Protein AF-A0A328TZQ9-F1 (afdb_monomer_lite)

Secondary structure (DSSP, 8-state):
-HHHHHHHHHHHHHHHHTT---TTSSSS-SSS-B-HHHHHHHHHHHHHHHHHHTT-TT--SS-SSB-SHHHHHHHHHHHHHHTS-------------

Foldseek 3Di:
DVVVVVVVVVVVVVVVVVVQDAALPPPADLVRAAFQQSLLSLLLCLVVLVVVCVVPVSGHSDHPRHPPPSSPVSSVVNNCVRVNPPPPDPPDDPDDD

Structure (mmCIF, N/CA/C/O backbone):
data_AF-A0A328TZQ9-F1
#
_entry.id   AF-A0A328TZQ9-F1
#
loop_
_atom_site.group_PDB
_atom_site.id
_atom_site.type_symbol
_atom_site.label_atom_id
_atom_site.label_alt_id
_atom_site.label_comp_id
_atom_site.label_asym_id
_atom_site.label_entity_id
_atom_site.label_seq_id
_atom_site.pdbx_PDB_ins_code
_atom_site.Cartn_x
_atom_site.Cartn_y
_atom_site.Cartn_z
_atom_site.occupancy
_atom_site.B_iso_or_equiv
_atom_site.auth_seq_id
_atom_site.auth_comp_id
_atom_site.auth_asym_id
_atom_site.auth_atom_id
_atom_site.pdbx_PDB_model_num
ATOM 1 N N . MET A 1 1 ? -4.499 25.601 22.620 1.00 59.97 1 MET A N 1
ATOM 2 C CA . MET A 1 1 ? -3.372 25.230 21.730 1.00 59.97 1 MET A CA 1
ATOM 3 C C . MET A 1 1 ? -3.568 23.833 21.140 1.00 59.97 1 MET A C 1
ATOM 5 O O . MET A 1 1 ? -3.908 23.755 19.972 1.00 59.97 1 MET A O 1
ATOM 9 N N . LYS A 1 2 ? -3.495 22.746 21.924 1.00 69.94 2 LYS A N 1
ATOM 10 C CA . LYS A 1 2 ? -3.583 21.350 21.432 1.00 69.94 2 LYS A CA 1
ATOM 11 C C . LYS A 1 2 ? -4.836 21.026 20.592 1.00 69.94 2 LYS A C 1
ATOM 13 O O . LYS A 1 2 ? -4.713 20.402 19.550 1.00 69.94 2 LYS A O 1
ATOM 18 N N . ARG A 1 3 ? -6.020 21.534 20.970 1.00 77.94 3 ARG A N 1
ATOM 19 C CA . ARG A 1 3 ? -7.285 21.292 20.237 1.00 77.94 3 ARG A CA 1
ATOM 20 C C . ARG A 1 3 ? -7.296 21.851 18.806 1.00 77.94 3 ARG A C 1
ATOM 22 O O . ARG A 1 3 ? -7.879 21.233 17.928 1.00 77.94 3 ARG A O 1
ATOM 29 N N . ARG A 1 4 ? -6.638 22.994 18.565 1.00 83.00 4 ARG A N 1
ATOM 30 C CA . ARG A 1 4 ? -6.506 23.578 17.216 1.00 83.00 4 ARG A CA 1
ATOM 31 C C . ARG A 1 4 ? -5.589 22.731 16.333 1.00 83.00 4 ARG A C 1
ATOM 33 O O . ARG A 1 4 ? -5.941 22.477 15.195 1.00 83.00 4 ARG A O 1
ATOM 40 N N . TRP A 1 5 ? -4.471 22.248 16.876 1.00 87.00 5 TRP A N 1
ATOM 41 C CA . TRP A 1 5 ? -3.552 21.360 16.154 1.00 87.00 5 TRP A CA 1
ATOM 42 C C . TRP A 1 5 ? -4.177 20.001 15.839 1.00 87.00 5 TRP A C 1
ATOM 44 O O . TRP A 1 5 ? -4.011 19.515 14.729 1.00 87.00 5 TRP A O 1
ATOM 54 N N . VAL A 1 6 ? -4.953 19.431 16.770 1.00 86.12 6 VAL A N 1
ATOM 55 C CA . VAL A 1 6 ? -5.724 18.205 16.510 1.00 86.12 6 VAL A CA 1
ATOM 56 C C . VAL A 1 6 ? -6.700 18.431 15.357 1.00 86.12 6 VAL A C 1
ATOM 58 O O . VAL A 1 6 ? -6.643 17.688 14.391 1.00 86.12 6 VAL A O 1
ATOM 61 N N . LEU A 1 7 ? -7.512 19.495 15.399 1.00 88.75 7 LEU A N 1
ATOM 62 C CA . LEU A 1 7 ? -8.465 19.807 14.325 1.00 88.75 7 LEU A CA 1
ATOM 63 C C . LEU A 1 7 ? -7.785 20.046 12.970 1.00 88.75 7 LEU A C 1
ATOM 65 O O . LEU A 1 7 ? -8.273 19.559 11.956 1.00 88.75 7 LEU A O 1
ATOM 69 N N . LEU A 1 8 ? -6.656 20.760 12.946 1.00 89.44 8 LEU A N 1
ATOM 70 C CA . LEU A 1 8 ? -5.886 20.984 11.719 1.00 89.44 8 LEU A CA 1
ATOM 71 C C . LEU A 1 8 ? -5.300 19.678 11.169 1.00 89.44 8 LEU A C 1
ATOM 73 O O . LEU A 1 8 ? -5.347 19.464 9.963 1.00 89.44 8 LEU A O 1
ATOM 77 N N . PHE A 1 9 ? -4.804 18.790 12.033 1.00 86.06 9 PHE A N 1
ATOM 78 C CA . PHE A 1 9 ? -4.293 17.482 11.624 1.00 86.06 9 PHE A CA 1
ATOM 79 C C . PHE A 1 9 ? -5.408 16.587 11.071 1.00 86.06 9 PHE A C 1
ATOM 81 O O . PHE A 1 9 ? -5.224 15.955 10.036 1.00 86.06 9 PHE A O 1
ATOM 88 N N . THR A 1 10 ? -6.586 16.574 11.704 1.00 84.88 10 THR A N 1
ATOM 89 C CA . THR A 1 10 ? -7.747 15.817 11.207 1.00 84.88 10 THR A CA 1
ATOM 90 C C . THR A 1 10 ? -8.243 16.360 9.867 1.00 84.88 10 THR A C 1
ATOM 92 O O . THR A 1 10 ? -8.534 15.582 8.965 1.00 84.88 10 THR A O 1
ATOM 95 N N . LEU A 1 11 ? -8.296 17.687 9.709 1.00 87.25 11 LEU A N 1
ATOM 96 C CA . LEU A 1 11 ? -8.691 18.334 8.456 1.00 87.25 11 LEU A CA 1
ATOM 97 C C . LEU A 1 11 ? -7.692 18.035 7.330 1.00 87.25 11 LEU A C 1
ATOM 99 O O . LEU A 1 11 ? -8.099 17.696 6.225 1.00 87.25 11 LEU A O 1
ATOM 103 N N . PHE A 1 12 ? -6.392 18.125 7.620 1.00 83.00 12 PHE A N 1
ATOM 104 C CA . PHE A 1 12 ? -5.329 17.835 6.660 1.00 83.00 12 PHE A CA 1
ATOM 105 C C . PHE A 1 12 ? -5.328 16.362 6.239 1.00 83.00 12 PHE A C 1
ATOM 107 O O . PHE A 1 12 ? -5.264 16.070 5.049 1.00 83.00 12 PHE A O 1
ATOM 114 N N . ALA A 1 13 ? -5.482 15.439 7.194 1.00 78.25 13 ALA A N 1
ATOM 115 C CA . ALA A 1 13 ? -5.633 14.015 6.906 1.00 78.25 13 ALA A CA 1
ATOM 116 C C . ALA A 1 13 ? -6.877 13.740 6.043 1.00 78.25 13 ALA A C 1
ATOM 118 O O . ALA A 1 13 ? -6.791 12.988 5.078 1.00 78.25 13 ALA A O 1
ATOM 119 N N . GLY A 1 14 ? -8.007 14.395 6.335 1.00 77.00 14 GLY A N 1
ATOM 120 C CA . GLY A 1 14 ? -9.227 14.298 5.529 1.00 77.00 14 GLY A CA 1
ATOM 121 C C . GLY A 1 14 ? -9.053 14.823 4.100 1.00 77.00 14 GLY A C 1
ATOM 122 O O . GLY A 1 14 ? -9.512 14.185 3.158 1.00 77.00 14 GLY A O 1
ATOM 123 N N . LEU A 1 15 ? -8.337 15.939 3.921 1.00 76.25 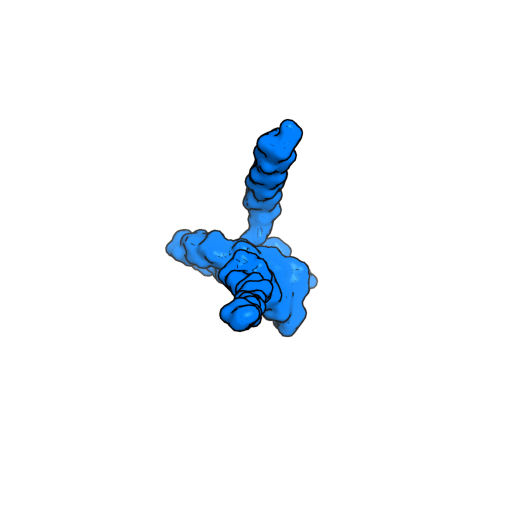15 LEU A N 1
ATOM 124 C CA . LEU A 1 15 ? -7.991 16.466 2.596 1.00 76.25 15 LEU A CA 1
ATOM 125 C C . LEU A 1 15 ? -7.086 15.507 1.813 1.00 76.25 15 LEU A C 1
ATOM 127 O O . LEU A 1 15 ? -7.297 15.314 0.621 1.00 76.25 15 LEU A O 1
ATOM 131 N N . LEU A 1 16 ? -6.124 14.871 2.487 1.00 66.06 16 LEU A N 1
ATOM 132 C CA . LEU A 1 16 ? -5.250 13.865 1.878 1.00 66.06 16 LEU A CA 1
ATOM 133 C C . LEU A 1 16 ? -6.022 12.617 1.422 1.00 66.06 16 LEU A C 1
ATOM 135 O O . LEU A 1 16 ? -5.676 12.019 0.407 1.00 66.06 16 LEU A O 1
ATOM 139 N N . MET A 1 17 ? -7.081 12.231 2.144 1.00 62.97 17 MET A N 1
ATOM 140 C CA . MET A 1 17 ? -7.928 11.097 1.752 1.00 62.97 17 MET A CA 1
ATOM 141 C C . MET A 1 17 ? -8.758 11.381 0.494 1.00 62.97 17 MET A C 1
ATOM 143 O O . MET A 1 17 ? -9.102 10.445 -0.220 1.00 62.97 17 MET A O 1
ATOM 147 N N . LEU A 1 18 ? -9.041 12.652 0.186 1.00 60.00 18 LEU A N 1
ATOM 148 C CA . LEU A 1 18 ? -9.769 13.050 -1.027 1.00 60.00 18 LEU A CA 1
ATOM 149 C C . LEU A 1 18 ? -8.907 12.983 -2.300 1.00 60.00 18 LEU A C 1
ATOM 151 O O . LEU A 1 18 ? -9.457 12.980 -3.397 1.00 60.00 18 LEU A O 1
ATOM 155 N N . THR A 1 19 ? -7.577 12.912 -2.174 1.00 64.25 19 THR A N 1
ATOM 156 C CA . THR A 1 19 ? -6.636 12.829 -3.309 1.00 64.25 19 THR A CA 1
ATOM 157 C C . THR A 1 19 ? -5.979 11.451 -3.453 1.00 64.25 19 THR A C 1
ATOM 159 O O . THR A 1 19 ? -5.034 11.293 -4.222 1.00 64.25 19 THR A O 1
ATOM 162 N N . GLY A 1 20 ? -6.429 10.458 -2.684 1.00 64.31 20 GLY A N 1
ATOM 163 C CA . GLY A 1 20 ? -5.852 9.119 -2.670 1.00 64.31 20 GLY A CA 1
ATOM 164 C C . GLY A 1 20 ? -6.229 8.283 -3.890 1.00 64.31 20 GLY A C 1
ATOM 165 O O . GLY A 1 20 ? -7.403 7.979 -4.072 1.00 64.31 20 GLY A O 1
ATOM 166 N N . CYS A 1 21 ? -5.241 7.866 -4.684 1.00 71.75 21 CYS A N 1
ATOM 167 C CA . CYS A 1 21 ? -5.434 6.861 -5.737 1.00 71.75 21 CYS A CA 1
ATOM 168 C C . CYS A 1 21 ? -5.615 5.471 -5.109 1.00 71.75 21 CYS A C 1
ATOM 170 O O . CYS A 1 21 ? -4.962 5.147 -4.109 1.00 71.75 21 CYS A O 1
ATOM 172 N N . VAL A 1 22 ? -6.520 4.671 -5.668 1.00 78.31 22 VAL A N 1
ATOM 173 C CA . VAL A 1 22 ? -6.899 3.346 -5.154 1.00 78.31 22 VAL A CA 1
ATOM 174 C C . VAL A 1 22 ? -6.384 2.283 -6.127 1.00 78.31 22 VAL A C 1
ATOM 176 O O . VAL A 1 22 ? -6.496 2.476 -7.335 1.00 78.31 22 VAL A O 1
ATOM 179 N N . PRO A 1 23 ? -5.855 1.146 -5.644 1.00 78.88 23 PRO A N 1
ATOM 180 C CA . PRO A 1 23 ? -5.399 0.072 -6.523 1.00 78.88 23 PRO A CA 1
ATOM 181 C C . PRO A 1 23 ? -6.494 -0.369 -7.511 1.00 78.88 23 PRO A C 1
ATOM 183 O O . PRO A 1 23 ? -7.624 -0.674 -7.117 1.00 78.88 23 PRO A O 1
ATOM 186 N N . GLY A 1 24 ? -6.151 -0.407 -8.802 1.00 75.44 24 GLY A N 1
ATOM 187 C CA . GLY A 1 24 ? -7.090 -0.715 -9.888 1.00 75.44 24 GLY A CA 1
ATOM 188 C C . GLY A 1 24 ? -7.855 0.483 -10.474 1.00 75.44 24 GLY A C 1
ATOM 189 O O . GLY A 1 24 ? -8.768 0.285 -11.276 1.00 75.44 24 GLY A O 1
ATOM 190 N N . ASP A 1 25 ? -7.498 1.722 -10.122 1.00 77.00 25 ASP A N 1
ATOM 191 C CA . ASP A 1 25 ? -8.056 2.947 -10.724 1.00 77.00 25 ASP A CA 1
ATOM 192 C C . ASP A 1 25 ? -7.447 3.323 -12.093 1.00 77.00 25 ASP A C 1
ATOM 194 O O . ASP A 1 25 ? -7.916 4.255 -12.747 1.00 77.00 25 ASP A O 1
ATOM 198 N N . GLY A 1 26 ? -6.436 2.577 -12.549 1.00 76.88 26 GLY A N 1
ATOM 199 C CA . GLY A 1 26 ? -5.738 2.803 -13.818 1.00 76.88 26 GLY A CA 1
ATOM 200 C C . GLY A 1 26 ? -4.539 3.751 -13.728 1.00 76.88 26 GLY A C 1
ATOM 201 O O . GLY A 1 26 ? -3.894 3.997 -14.747 1.00 76.88 26 GLY A O 1
ATOM 202 N N . THR A 1 27 ? -4.198 4.251 -12.535 1.00 81.06 27 THR A N 1
ATOM 203 C CA . THR A 1 27 ? -3.016 5.104 -12.313 1.00 81.06 27 THR A CA 1
ATOM 204 C C . THR A 1 27 ? -1.714 4.348 -12.577 1.00 81.06 27 THR A C 1
ATOM 206 O O . THR A 1 27 ? -0.784 4.893 -13.171 1.00 81.06 27 THR A O 1
ATOM 209 N N . ASN A 1 28 ? -1.649 3.077 -12.167 1.00 82.81 28 ASN A N 1
ATOM 210 C CA . ASN A 1 28 ? -0.498 2.209 -12.401 1.00 82.81 28 ASN A CA 1
ATOM 211 C C . ASN A 1 28 ? -0.750 1.340 -13.638 1.00 82.81 28 ASN A C 1
ATOM 213 O O . ASN A 1 28 ? -1.712 0.572 -13.700 1.00 82.81 28 ASN A O 1
ATOM 217 N N . THR A 1 29 ? 0.127 1.467 -14.629 1.00 84.00 29 THR A N 1
ATOM 218 C CA . THR A 1 29 ? 0.031 0.772 -15.921 1.00 84.00 29 THR A CA 1
ATOM 219 C C . THR A 1 29 ? 1.219 -0.164 -16.109 1.00 84.00 29 THR A C 1
ATOM 221 O O . THR A 1 29 ? 2.188 -0.113 -15.356 1.00 84.00 29 THR A O 1
ATOM 224 N N . VAL A 1 30 ? 1.189 -1.005 -17.146 1.00 82.12 30 VAL A N 1
ATOM 225 C CA . VAL A 1 30 ? 2.320 -1.886 -17.498 1.00 82.12 30 VAL A CA 1
ATOM 226 C C . VAL A 1 30 ? 3.623 -1.091 -17.677 1.00 82.12 30 VAL A C 1
ATOM 228 O O . VAL A 1 30 ? 4.698 -1.571 -17.330 1.00 82.12 30 VAL A O 1
ATOM 231 N N . GLN A 1 31 ? 3.534 0.132 -18.208 1.00 85.56 31 GLN A N 1
ATOM 232 C CA . GLN A 1 31 ? 4.678 1.005 -18.471 1.00 85.56 31 GLN A CA 1
ATOM 233 C C . GLN A 1 31 ? 5.168 1.732 -17.213 1.00 85.56 31 GLN A C 1
ATOM 235 O O . GLN A 1 31 ? 6.352 2.039 -17.117 1.00 85.56 31 GLN A O 1
ATOM 240 N N . ASN A 1 32 ? 4.273 1.990 -16.256 1.00 86.62 32 ASN A N 1
ATOM 241 C CA . ASN A 1 32 ? 4.573 2.639 -14.981 1.00 86.62 32 ASN A CA 1
ATOM 242 C C . ASN A 1 32 ? 3.963 1.823 -13.830 1.00 86.62 32 ASN A C 1
ATOM 244 O O . ASN A 1 32 ? 2.894 2.183 -13.325 1.00 86.62 32 ASN A O 1
ATOM 248 N N . PRO A 1 33 ? 4.600 0.700 -13.450 1.00 90.56 33 PRO A N 1
ATOM 249 C CA . PRO A 1 33 ? 4.079 -0.182 -12.416 1.00 90.56 33 PRO A CA 1
ATOM 250 C C . PRO A 1 33 ? 4.231 0.416 -11.012 1.00 90.56 33 PRO A C 1
ATOM 252 O O . PRO A 1 33 ? 5.164 1.168 -10.715 1.00 90.56 33 PRO A O 1
ATOM 255 N N . ALA A 1 34 ? 3.344 -0.001 -10.111 1.00 91.25 34 ALA A N 1
ATOM 256 C CA . ALA A 1 34 ? 3.379 0.350 -8.699 1.00 91.25 34 ALA A CA 1
ATOM 257 C C . ALA A 1 34 ? 4.641 -0.206 -8.016 1.00 91.25 34 ALA A C 1
ATOM 259 O O . ALA A 1 34 ? 4.832 -1.419 -7.924 1.00 91.25 34 ALA A O 1
ATOM 260 N N . GLY A 1 35 ? 5.495 0.694 -7.521 1.00 92.94 35 GLY A N 1
ATOM 261 C CA . GLY A 1 35 ? 6.721 0.365 -6.786 1.00 92.94 35 GLY A CA 1
ATOM 262 C C . GLY A 1 35 ? 6.547 0.259 -5.264 1.00 92.94 35 GLY A C 1
ATOM 263 O O . GLY A 1 35 ? 5.439 0.203 -4.738 1.00 92.94 35 GLY A O 1
ATOM 264 N N . PHE A 1 36 ? 7.660 0.313 -4.526 1.00 94.25 36 PHE A N 1
ATOM 265 C CA . PHE A 1 36 ? 7.695 0.196 -3.057 1.00 94.25 36 PHE A CA 1
ATOM 266 C C . PHE A 1 36 ? 6.756 1.167 -2.317 1.00 94.25 36 PHE A C 1
ATOM 268 O O . PHE A 1 36 ? 5.959 0.750 -1.477 1.00 94.25 36 PHE A O 1
ATOM 275 N N . PHE A 1 37 ? 6.821 2.464 -2.638 1.00 92.06 37 PHE A N 1
ATOM 276 C CA . PHE A 1 37 ? 6.003 3.481 -1.966 1.00 92.06 37 PHE A CA 1
ATOM 277 C C . PHE A 1 37 ? 4.507 3.322 -2.262 1.00 92.06 37 PHE A C 1
ATOM 279 O O . PHE A 1 37 ? 3.681 3.558 -1.382 1.00 92.06 37 PHE A O 1
ATOM 286 N N . TRP A 1 38 ? 4.165 2.857 -3.466 1.00 91.44 38 TRP A N 1
ATOM 287 C CA . TRP A 1 38 ? 2.793 2.489 -3.810 1.00 91.44 38 TRP A CA 1
ATOM 288 C C . TRP A 1 38 ? 2.317 1.276 -3.019 1.00 91.44 38 TRP A C 1
ATOM 290 O O . TRP A 1 38 ? 1.178 1.270 -2.565 1.00 91.44 38 TRP A O 1
ATOM 300 N N . GLY A 1 39 ? 3.195 0.299 -2.777 1.00 93.12 39 GLY A N 1
ATOM 301 C CA . GLY A 1 39 ? 2.926 -0.810 -1.865 1.00 93.12 39 GLY A CA 1
ATOM 302 C C . GLY A 1 39 ? 2.503 -0.311 -0.485 1.00 93.12 39 GLY A C 1
ATOM 303 O O . GLY A 1 39 ? 1.445 -0.698 0.003 1.00 93.12 39 GLY A O 1
ATOM 304 N N . ILE A 1 40 ? 3.266 0.616 0.108 1.00 93.25 40 ILE A N 1
ATOM 305 C CA . ILE A 1 40 ? 2.927 1.211 1.415 1.00 93.25 40 ILE A CA 1
ATOM 306 C C . ILE A 1 40 ? 1.555 1.894 1.373 1.00 93.25 40 ILE A C 1
ATOM 308 O O . ILE A 1 40 ? 0.711 1.664 2.241 1.00 93.25 40 ILE A O 1
ATOM 312 N N . TRP A 1 41 ? 1.321 2.723 0.354 1.00 90.31 41 TRP A N 1
ATOM 313 C CA . TRP A 1 41 ? 0.064 3.448 0.194 1.00 90.31 41 TRP A CA 1
ATOM 314 C C . TRP A 1 41 ? -1.136 2.499 0.057 1.00 90.31 41 TRP A C 1
ATOM 316 O O . TRP A 1 41 ? -2.092 2.590 0.829 1.00 90.31 41 TRP A O 1
ATOM 326 N N . HIS A 1 42 ? -1.064 1.529 -0.857 1.00 91.06 42 HIS A N 1
ATOM 327 C CA . HIS A 1 42 ? -2.119 0.534 -1.067 1.00 91.06 42 HIS A CA 1
ATOM 328 C C . HIS A 1 42 ? -2.343 -0.340 0.169 1.00 91.06 42 HIS A C 1
ATOM 330 O O . HIS A 1 42 ? -3.486 -0.661 0.487 1.00 91.06 42 HIS A O 1
ATOM 336 N N . GLY A 1 43 ? -1.280 -0.670 0.907 1.00 92.12 43 GLY A N 1
ATOM 337 C CA . GLY A 1 43 ? -1.373 -1.404 2.166 1.00 92.12 43 GLY A CA 1
ATOM 338 C C . GLY A 1 43 ? -2.174 -0.653 3.229 1.00 92.12 43 GLY A C 1
ATOM 339 O O . GLY A 1 43 ? -3.029 -1.252 3.875 1.00 92.12 43 GLY A O 1
ATOM 340 N N . TRP A 1 44 ? -1.978 0.661 3.378 1.00 89.75 44 TRP A N 1
ATOM 341 C CA . TRP A 1 44 ? -2.777 1.489 4.295 1.00 89.75 44 TRP A CA 1
ATOM 342 C C . TRP A 1 44 ? -4.227 1.672 3.844 1.00 89.75 44 TRP A C 1
ATOM 344 O O . TRP A 1 44 ? -5.130 1.701 4.677 1.00 89.75 44 TRP A O 1
ATOM 354 N N . VAL A 1 45 ? -4.479 1.766 2.539 1.00 88.81 45 VAL A N 1
ATOM 355 C CA . VAL A 1 45 ? -5.838 1.930 1.989 1.00 88.81 45 VAL A CA 1
ATOM 356 C C . VAL A 1 45 ? -6.531 0.569 1.775 1.00 88.81 45 VAL A C 1
ATOM 358 O O . VAL A 1 45 ? -7.682 0.513 1.340 1.00 88.81 45 VAL A O 1
ATOM 361 N N . ALA A 1 46 ? -5.892 -0.552 2.130 1.00 90.25 46 ALA A N 1
ATOM 362 C CA . ALA A 1 46 ? -6.396 -1.905 1.887 1.00 90.25 46 ALA A CA 1
ATOM 363 C C . ALA A 1 46 ? -7.813 -2.178 2.441 1.00 90.25 46 ALA A C 1
ATOM 365 O O . ALA A 1 46 ? -8.619 -2.729 1.690 1.00 90.25 46 ALA A O 1
ATOM 366 N N . PRO A 1 47 ? -8.192 -1.776 3.677 1.00 87.69 47 PRO A N 1
ATOM 367 C CA . PRO A 1 47 ? -9.554 -2.002 4.177 1.00 87.69 47 PRO A CA 1
ATOM 368 C C . PRO A 1 47 ? -10.614 -1.230 3.387 1.00 87.69 47 PRO A C 1
ATOM 370 O O . PRO A 1 47 ? -11.702 -1.741 3.137 1.00 87.69 47 PRO A O 1
ATOM 373 N N . ILE A 1 48 ? -10.285 -0.008 2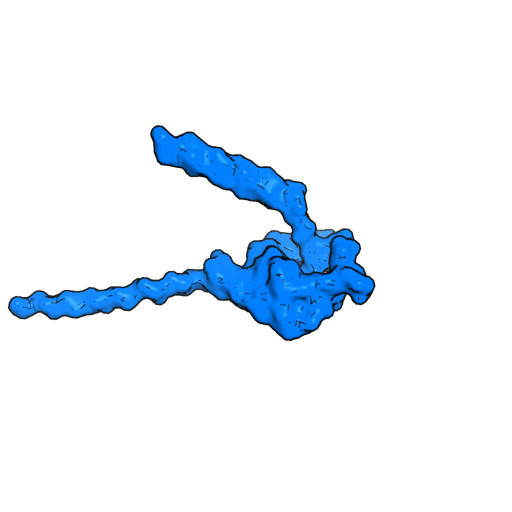.962 1.00 87.69 48 ILE A N 1
ATOM 374 C CA . ILE A 1 48 ? -11.168 0.823 2.138 1.00 87.69 48 ILE A CA 1
ATOM 375 C C . ILE A 1 48 ? -11.302 0.193 0.747 1.00 87.69 48 ILE A C 1
ATOM 377 O O . ILE A 1 48 ? -12.412 0.036 0.246 1.00 87.69 48 ILE A O 1
ATOM 381 N N . SER A 1 49 ? -10.185 -0.241 0.161 1.00 87.56 49 SER A N 1
ATOM 382 C CA . SER A 1 49 ? -10.146 -0.905 -1.148 1.00 87.56 49 SER A CA 1
ATOM 383 C C . SER A 1 49 ? -10.938 -2.215 -1.143 1.00 87.56 49 SER A C 1
ATOM 385 O O . SER A 1 49 ? -11.635 -2.507 -2.108 1.00 87.56 49 SER A O 1
ATOM 387 N N . LEU A 1 50 ? -10.902 -2.971 -0.040 1.00 90.19 50 LEU A N 1
ATOM 388 C CA . LEU A 1 50 ? -11.714 -4.175 0.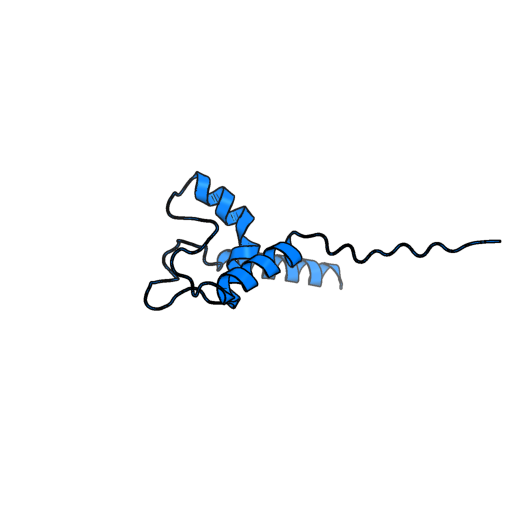147 1.00 90.19 50 LEU A CA 1
ATOM 389 C C . LEU A 1 50 ? -13.217 -3.856 0.150 1.00 90.19 50 LEU A C 1
ATOM 391 O O . LEU A 1 50 ? -13.979 -4.560 -0.504 1.00 90.19 50 LEU A O 1
ATOM 395 N N . ILE A 1 51 ? -13.645 -2.796 0.846 1.00 88.94 51 ILE A N 1
ATOM 396 C CA . ILE A 1 51 ? -15.057 -2.375 0.870 1.00 88.94 51 ILE A CA 1
ATOM 397 C C . ILE A 1 51 ? -15.504 -1.913 -0.521 1.00 88.94 51 ILE A C 1
ATOM 399 O O . ILE A 1 51 ? -16.570 -2.310 -0.985 1.00 88.94 51 ILE A O 1
ATOM 403 N N . ILE A 1 52 ? -14.694 -1.098 -1.206 1.00 86.25 52 ILE A N 1
ATOM 404 C CA . ILE A 1 52 ? -15.004 -0.607 -2.559 1.00 86.25 52 ILE A CA 1
ATOM 405 C C . ILE A 1 52 ? -15.040 -1.765 -3.565 1.00 86.25 52 ILE A C 1
ATOM 407 O O . ILE A 1 52 ? -15.921 -1.791 -4.425 1.00 86.25 52 ILE A O 1
ATOM 411 N N . GLY A 1 53 ? -14.140 -2.742 -3.428 1.00 87.00 53 GLY A N 1
ATOM 412 C CA . GLY A 1 53 ? -14.074 -3.935 -4.273 1.00 87.00 53 GLY A CA 1
ATOM 413 C C . GLY A 1 53 ? -15.333 -4.807 -4.230 1.00 87.00 53 GLY A C 1
ATOM 414 O O . GLY A 1 53 ? -15.576 -5.551 -5.171 1.00 87.00 53 GLY A O 1
ATOM 415 N N . LEU A 1 54 ? -16.184 -4.682 -3.201 1.00 88.94 54 LEU A N 1
ATOM 416 C CA . LEU A 1 54 ? -17.494 -5.352 -3.167 1.00 88.94 54 LEU A CA 1
ATOM 417 C C . LEU A 1 54 ? -18.506 -4.751 -4.154 1.00 88.94 54 LEU A C 1
ATOM 419 O O . LEU A 1 54 ? -19.470 -5.417 -4.520 1.00 88.94 54 LEU A O 1
ATOM 423 N N . PHE A 1 55 ? -18.311 -3.493 -4.556 1.00 89.62 55 PHE A N 1
ATOM 424 C CA . PHE A 1 55 ? -19.210 -2.768 -5.459 1.00 89.62 55 PHE A CA 1
ATOM 425 C C . PHE A 1 55 ? -18.596 -2.520 -6.842 1.00 89.62 55 PHE A C 1
ATOM 427 O O . PHE A 1 55 ? -19.322 -2.216 -7.788 1.00 89.62 55 PHE A O 1
ATOM 434 N N . LYS A 1 56 ? -17.265 -2.600 -6.961 1.00 82.81 56 LYS A N 1
ATOM 435 C CA . LYS A 1 56 ? -16.522 -2.394 -8.207 1.00 82.81 56 LYS A CA 1
ATOM 436 C C . LYS A 1 56 ? -15.452 -3.463 -8.383 1.00 82.81 56 LYS A C 1
ATOM 438 O O . LYS A 1 56 ? -14.398 -3.384 -7.759 1.00 82.81 56 LYS A O 1
ATOM 443 N N . ASP A 1 57 ? -15.673 -4.366 -9.333 1.00 82.19 57 ASP A N 1
ATOM 444 C CA . ASP A 1 57 ? -14.762 -5.482 -9.630 1.00 82.19 57 ASP A CA 1
ATOM 445 C C . ASP A 1 57 ? -13.373 -5.043 -10.124 1.00 82.19 57 ASP A C 1
ATOM 447 O O . ASP A 1 57 ? -12.402 -5.796 -10.032 1.00 82.19 57 ASP A O 1
ATOM 451 N N . SER A 1 58 ? -13.261 -3.819 -10.653 1.00 83.12 58 SER A N 1
ATOM 452 C CA . SER A 1 58 ? -11.983 -3.253 -11.094 1.00 83.12 58 SER A CA 1
ATOM 453 C C . SER A 1 58 ? -11.055 -2.903 -9.929 1.00 83.12 58 SER A C 1
ATOM 455 O O . SER A 1 58 ? -9.846 -2.824 -10.122 1.00 83.12 58 SER A O 1
ATOM 457 N N . ILE A 1 59 ? -11.607 -2.689 -8.730 1.00 86.31 59 ILE A N 1
ATOM 458 C CA . ILE A 1 59 ? -10.848 -2.309 -7.542 1.00 86.31 59 ILE A CA 1
ATOM 459 C C . ILE A 1 59 ? -10.486 -3.565 -6.765 1.00 86.31 59 ILE A C 1
ATOM 461 O O . ILE A 1 59 ? -11.339 -4.323 -6.305 1.00 86.31 59 ILE A O 1
ATOM 465 N N . ARG A 1 60 ? -9.185 -3.774 -6.595 1.00 88.00 60 ARG A N 1
ATOM 466 C CA . ARG A 1 60 ? -8.628 -4.891 -5.833 1.00 88.00 60 ARG A CA 1
ATOM 467 C C . ARG A 1 60 ? -7.769 -4.328 -4.721 1.00 88.00 60 ARG A C 1
ATOM 469 O O . ARG A 1 60 ? -7.286 -3.215 -4.808 1.00 88.00 60 ARG A O 1
ATOM 476 N N . ILE A 1 61 ? -7.529 -5.116 -3.682 1.00 90.25 61 ILE A N 1
ATOM 477 C CA . ILE A 1 61 ? -6.618 -4.709 -2.601 1.00 90.25 61 ILE A CA 1
ATOM 478 C C . ILE A 1 61 ? -5.174 -4.576 -3.116 1.00 90.25 61 ILE A C 1
ATOM 480 O O . ILE A 1 61 ? -4.412 -3.733 -2.654 1.00 90.25 61 ILE A O 1
ATOM 484 N N . TYR A 1 62 ? -4.807 -5.433 -4.069 1.00 88.94 62 TYR A N 1
ATOM 485 C CA . TYR A 1 62 ? -3.498 -5.455 -4.707 1.00 88.94 62 TYR A CA 1
ATOM 486 C C . TYR A 1 62 ? -3.567 -4.826 -6.090 1.00 88.94 62 TYR A C 1
ATOM 488 O O . TYR A 1 62 ? -4.441 -5.183 -6.882 1.00 88.94 62 TYR A O 1
ATOM 496 N N . GLU A 1 63 ? -2.601 -3.962 -6.394 1.00 89.38 63 GLU A N 1
ATOM 497 C CA . GLU A 1 63 ? -2.411 -3.483 -7.755 1.00 89.38 63 GLU A CA 1
ATOM 498 C C . GLU A 1 63 ? -1.919 -4.623 -8.649 1.00 89.38 63 GLU A C 1
ATOM 500 O O . GLU A 1 63 ? -1.007 -5.373 -8.295 1.00 89.38 63 GLU A O 1
ATOM 505 N N . THR A 1 64 ? -2.543 -4.738 -9.815 1.00 89.12 64 THR A N 1
ATOM 506 C CA . THR A 1 64 ? -2.241 -5.751 -10.830 1.00 89.12 64 THR A CA 1
ATOM 507 C C . THR A 1 64 ? -0.919 -5.475 -11.536 1.00 89.12 64 THR A C 1
ATOM 509 O O . THR A 1 64 ? -0.153 -6.401 -11.796 1.00 89.12 64 THR A O 1
ATOM 512 N N . HIS A 1 65 ? -0.620 -4.201 -11.789 1.00 91.31 65 HIS A N 1
ATOM 513 C CA . HIS A 1 65 ? 0.624 -3.749 -12.403 1.00 91.31 65 HIS A CA 1
ATOM 514 C C . HIS A 1 65 ? 1.590 -3.250 -11.327 1.00 91.31 65 HIS A C 1
ATOM 516 O O . HIS A 1 65 ? 1.637 -2.059 -11.025 1.00 91.31 65 HIS A O 1
ATOM 522 N N . ASN A 1 66 ? 2.355 -4.161 -10.728 1.00 93.06 66 ASN A N 1
ATOM 523 C CA . ASN A 1 66 ? 3.314 -3.848 -9.668 1.00 93.06 66 ASN A CA 1
ATOM 524 C C . ASN A 1 66 ? 4.737 -4.323 -10.011 1.00 93.06 66 ASN A C 1
ATOM 526 O O . ASN A 1 66 ? 4.944 -5.110 -10.933 1.00 93.06 66 ASN A O 1
ATOM 530 N N . THR A 1 67 ? 5.737 -3.828 -9.276 1.00 93.12 67 THR A N 1
ATOM 531 C CA . THR A 1 67 ? 7.150 -4.215 -9.449 1.00 93.12 67 THR A CA 1
ATOM 532 C C . THR A 1 67 ? 7.525 -5.523 -8.734 1.00 93.12 67 THR A C 1
ATOM 534 O O . THR A 1 67 ? 8.708 -5.863 -8.661 1.00 93.12 67 THR A O 1
ATOM 537 N N . GLY A 1 68 ? 6.550 -6.252 -8.179 1.00 93.69 68 GLY A N 1
ATOM 538 C CA . GLY A 1 68 ? 6.734 -7.494 -7.429 1.00 93.69 68 GLY A CA 1
ATOM 539 C C . GLY A 1 68 ? 7.270 -7.266 -6.018 1.00 93.69 68 GLY A C 1
ATOM 540 O O . GLY A 1 68 ? 6.674 -6.552 -5.217 1.00 93.69 68 GLY A O 1
ATOM 541 N N . TRP A 1 69 ? 8.439 -7.840 -5.717 1.00 95.62 69 TRP A N 1
ATOM 542 C CA . TRP A 1 69 ? 8.953 -7.975 -4.346 1.00 95.62 69 TRP A CA 1
ATOM 543 C C . TRP A 1 69 ? 8.998 -6.669 -3.541 1.00 95.62 69 TRP A C 1
ATOM 545 O O . TRP A 1 69 ? 8.610 -6.636 -2.375 1.00 95.62 69 TRP A O 1
ATOM 555 N N . TRP A 1 70 ? 9.456 -5.575 -4.154 1.00 94.69 70 TRP A N 1
ATOM 556 C CA . TRP A 1 70 ? 9.528 -4.280 -3.472 1.00 94.69 70 TRP A CA 1
ATOM 557 C C . TRP A 1 70 ? 8.143 -3.712 -3.162 1.00 94.69 70 TRP A C 1
ATOM 559 O O . TRP A 1 70 ? 7.950 -3.122 -2.103 1.00 94.69 70 TRP A O 1
ATOM 569 N N . TYR A 1 71 ? 7.178 -3.899 -4.059 1.00 95.12 71 TYR A N 1
ATOM 570 C CA . TYR A 1 71 ? 5.794 -3.519 -3.803 1.00 95.12 71 TYR A CA 1
ATOM 571 C C . TYR A 1 71 ? 5.210 -4.351 -2.652 1.00 95.12 71 TYR A C 1
ATOM 573 O O . TYR A 1 71 ? 4.682 -3.782 -1.696 1.00 95.12 71 TYR A O 1
ATOM 581 N N . ASP A 1 72 ? 5.393 -5.673 -2.687 1.00 95.56 72 ASP A N 1
ATOM 582 C CA . ASP A 1 72 ? 4.875 -6.601 -1.673 1.00 95.56 72 ASP A CA 1
ATOM 583 C C . ASP A 1 72 ? 5.455 -6.305 -0.284 1.00 95.56 72 ASP A C 1
ATOM 585 O O . ASP A 1 72 ? 4.731 -6.282 0.714 1.00 95.56 72 ASP A O 1
ATOM 589 N N . LEU A 1 73 ? 6.758 -6.008 -0.215 1.00 96.50 73 LEU A N 1
ATOM 590 C CA . LEU A 1 73 ? 7.426 -5.624 1.026 1.00 96.50 73 LEU A CA 1
ATOM 591 C C . LEU A 1 73 ? 6.848 -4.319 1.585 1.00 96.50 73 LEU A C 1
ATOM 593 O O . LEU A 1 73 ? 6.558 -4.240 2.780 1.00 96.50 73 LEU A O 1
ATOM 597 N N . GLY A 1 74 ? 6.642 -3.309 0.735 1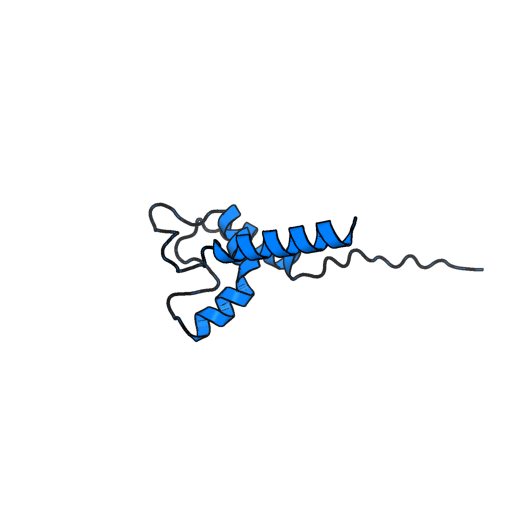.00 95.12 74 GLY A N 1
ATOM 598 C CA . GLY A 1 74 ? 6.012 -2.048 1.133 1.00 95.12 74 GLY A CA 1
ATOM 599 C C . GLY A 1 74 ? 4.583 -2.248 1.643 1.00 95.12 74 GLY A C 1
ATOM 600 O O . GLY A 1 74 ? 4.227 -1.743 2.710 1.00 95.12 74 GLY A O 1
ATOM 601 N N . PHE A 1 75 ? 3.787 -3.044 0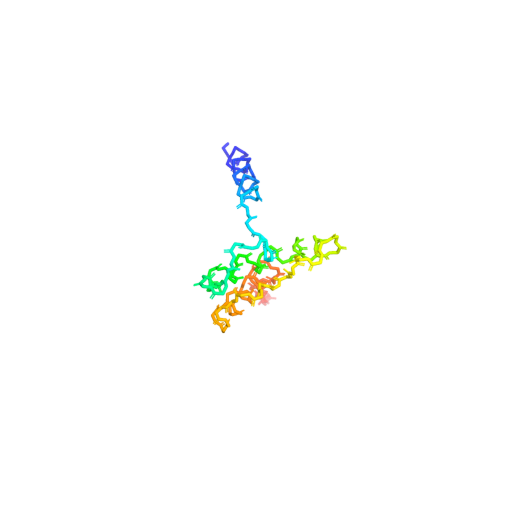.928 1.00 94.69 75 PHE A N 1
ATOM 602 C CA . PHE A 1 75 ? 2.418 -3.388 1.311 1.00 94.69 75 PHE A CA 1
ATOM 603 C C . PHE A 1 75 ? 2.373 -4.078 2.671 1.00 94.69 75 PHE A C 1
ATOM 605 O O . PHE A 1 75 ? 1.613 -3.686 3.559 1.00 94.69 75 PHE A O 1
ATOM 612 N N . TYR A 1 76 ? 3.227 -5.078 2.871 1.00 93.06 76 TYR A N 1
ATOM 613 C CA . TYR A 1 76 ? 3.274 -5.836 4.113 1.00 93.06 76 TYR A CA 1
ATOM 614 C C . TYR A 1 76 ? 3.714 -4.973 5.305 1.00 93.06 76 TYR A C 1
ATOM 616 O O . TYR A 1 76 ? 3.114 -5.047 6.381 1.00 93.06 76 TYR A O 1
ATOM 624 N N . LEU A 1 77 ? 4.699 -4.086 5.111 1.00 93.31 77 LEU A N 1
ATOM 625 C CA . LEU A 1 77 ? 5.107 -3.109 6.126 1.00 93.31 77 LEU A CA 1
ATOM 626 C C . LEU A 1 77 ? 3.969 -2.159 6.505 1.00 93.31 77 LEU A C 1
ATOM 628 O O . LEU A 1 77 ? 3.783 -1.885 7.693 1.00 93.31 77 LEU A O 1
ATOM 632 N N . ALA A 1 78 ? 3.194 -1.669 5.537 1.00 91.75 78 ALA A N 1
ATOM 633 C CA . ALA A 1 78 ? 2.043 -0.813 5.810 1.00 91.75 78 ALA A CA 1
ATOM 634 C C . ALA A 1 78 ? 0.961 -1.535 6.617 1.00 91.75 78 ALA A C 1
ATOM 636 O O . ALA A 1 78 ? 0.416 -0.957 7.556 1.00 91.75 78 ALA A O 1
ATOM 637 N N . VAL A 1 79 ? 0.696 -2.811 6.325 1.00 90.44 79 VAL A N 1
ATOM 638 C CA . VAL A 1 79 ? -0.265 -3.604 7.102 1.00 90.44 79 VAL A CA 1
ATOM 639 C C . VAL A 1 79 ? 0.218 -3.811 8.538 1.00 90.44 79 VAL A C 1
ATOM 641 O O . VAL A 1 79 ? -0.535 -3.554 9.479 1.00 90.44 79 VAL A O 1
ATOM 644 N N . ILE A 1 80 ? 1.480 -4.211 8.733 1.00 89.50 80 ILE A N 1
ATOM 645 C CA . ILE A 1 80 ? 2.046 -4.436 10.073 1.00 89.50 80 ILE A CA 1
ATOM 646 C C . ILE A 1 80 ? 2.110 -3.142 10.884 1.00 89.50 80 ILE A C 1
ATOM 648 O O . ILE A 1 80 ? 1.847 -3.166 12.080 1.00 89.50 80 ILE A O 1
ATOM 652 N N . SER A 1 81 ? 2.469 -2.021 10.263 1.00 87.00 81 SER A N 1
ATOM 653 C CA . SER A 1 81 ? 2.617 -0.742 10.967 1.00 87.00 81 SER A CA 1
ATOM 654 C C . SER A 1 81 ? 1.296 -0.001 11.180 1.00 87.00 81 SER A C 1
ATOM 656 O O . SER A 1 81 ? 1.150 0.690 12.185 1.00 87.00 81 SER A O 1
ATOM 658 N N . GLY A 1 82 ? 0.347 -0.119 10.246 1.00 81.25 82 GLY A N 1
ATOM 659 C CA . GLY A 1 82 ? -0.936 0.587 10.282 1.00 81.25 82 GLY A CA 1
ATOM 660 C C . GLY A 1 82 ? -2.032 -0.164 11.034 1.00 81.25 82 GLY A C 1
ATOM 661 O O . GLY A 1 82 ? -2.796 0.450 11.774 1.00 81.25 82 GLY A O 1
ATOM 662 N N . PHE A 1 83 ? -2.099 -1.488 10.869 1.00 79.69 83 PHE A N 1
ATOM 663 C CA . PHE A 1 83 ? -3.155 -2.336 11.443 1.00 79.69 83 PHE A CA 1
ATOM 664 C C . PHE A 1 83 ? -2.626 -3.372 12.436 1.00 79.69 83 PHE A C 1
ATOM 666 O O . PHE A 1 83 ? -3.385 -3.885 13.259 1.00 79.69 83 PHE A O 1
ATOM 673 N N . GLY A 1 84 ? -1.328 -3.678 12.394 1.00 68.12 84 GLY A N 1
ATOM 674 C CA . GLY A 1 84 ? -0.667 -4.460 13.425 1.00 68.12 84 GLY A CA 1
ATOM 675 C C . GLY A 1 84 ? -0.411 -3.598 14.656 1.00 68.12 84 GLY A C 1
ATOM 676 O O . GLY A 1 84 ? 0.330 -2.619 14.623 1.00 68.12 84 GLY A O 1
ATOM 677 N N . SER A 1 85 ? -1.004 -3.971 15.786 1.00 59.56 85 SER A N 1
ATOM 678 C CA . SER A 1 85 ? -0.628 -3.410 17.079 1.00 59.56 85 SER A CA 1
ATOM 679 C C . SER A 1 85 ? 0.861 -3.684 17.318 1.00 59.56 85 SER A C 1
ATOM 681 O O . SER A 1 85 ? 1.224 -4.796 17.705 1.00 59.56 85 SER A O 1
ATOM 683 N N . LEU A 1 86 ? 1.730 -2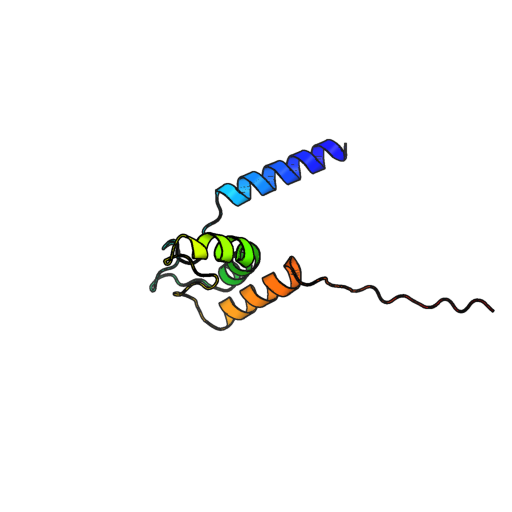.688 17.115 1.00 56.62 86 LEU A N 1
ATOM 684 C CA . LEU A 1 86 ? 3.114 -2.673 17.603 1.00 56.62 86 LEU A CA 1
ATOM 685 C C . LEU A 1 86 ? 3.084 -2.687 19.140 1.00 56.62 86 LEU A C 1
ATOM 687 O O . LEU A 1 86 ? 3.313 -1.682 19.812 1.00 56.62 86 LEU A O 1
ATOM 691 N N . SER A 1 87 ? 2.742 -3.836 19.721 1.00 61.09 87 SER A N 1
ATOM 692 C CA . SER A 1 87 ? 2.675 -4.060 21.161 1.00 61.09 87 SER A CA 1
ATOM 693 C C . SER A 1 87 ? 4.089 -4.249 21.706 1.00 61.09 87 SER A C 1
ATOM 695 O O . SER A 1 87 ? 4.468 -5.306 22.204 1.00 61.09 87 SER A O 1
ATOM 697 N N . PHE A 1 88 ? 4.895 -3.191 21.645 1.00 62.34 88 PHE A N 1
ATOM 698 C CA . PHE A 1 88 ? 6.127 -3.076 22.420 1.00 62.34 88 PHE A CA 1
ATOM 699 C C . PHE A 1 88 ? 5.799 -2.712 23.875 1.00 62.34 88 PHE A C 1
ATOM 701 O O . PHE A 1 88 ? 6.342 -1.765 24.434 1.00 62.34 88 PHE A O 1
ATOM 708 N N . ARG A 1 89 ? 4.889 -3.444 24.528 1.00 64.06 89 ARG A N 1
ATOM 709 C CA . ARG A 1 89 ? 4.633 -3.273 25.963 1.00 64.06 89 ARG A CA 1
ATOM 710 C C . ARG A 1 89 ? 5.159 -4.480 26.722 1.00 64.06 89 ARG A C 1
ATOM 712 O O . ARG A 1 89 ? 4.401 -5.318 27.199 1.00 64.06 89 ARG A O 1
ATOM 719 N N . ARG A 1 90 ? 6.487 -4.554 26.876 1.00 69.12 90 ARG A N 1
ATOM 720 C CA . ARG A 1 90 ? 7.071 -5.401 27.924 1.00 69.12 90 ARG A CA 1
ATOM 721 C C . ARG A 1 90 ? 6.668 -4.808 29.268 1.00 69.12 90 ARG A C 1
ATOM 723 O O . ARG A 1 90 ? 7.181 -3.773 29.683 1.00 69.12 90 ARG A O 1
ATOM 730 N N . LYS A 1 91 ? 5.716 -5.451 29.939 1.00 64.94 91 LYS A N 1
ATOM 731 C CA . LYS A 1 91 ? 5.399 -5.153 31.333 1.00 64.94 91 LYS A CA 1
ATOM 732 C C . LYS A 1 91 ? 6.597 -5.618 32.168 1.00 64.94 91 LYS A C 1
ATOM 734 O O . LYS A 1 91 ? 6.769 -6.818 32.360 1.00 64.94 91 LYS A O 1
ATOM 739 N N . SER A 1 92 ? 7.450 -4.692 32.606 1.00 66.44 92 SER A N 1
ATOM 740 C CA . SER A 1 92 ? 8.442 -5.003 33.639 1.00 66.44 92 SER A CA 1
ATOM 741 C C . SER A 1 92 ? 7.683 -5.414 34.900 1.00 66.44 92 SER A C 1
ATOM 743 O O . SER A 1 92 ? 6.786 -4.690 35.343 1.00 66.44 92 SER A O 1
ATOM 745 N N . LYS A 1 93 ? 7.975 -6.601 35.440 1.00 63.44 93 LYS A N 1
ATOM 746 C CA . LYS A 1 93 ? 7.504 -6.970 36.773 1.00 63.44 93 LYS A CA 1
ATOM 747 C C . LYS A 1 93 ? 8.439 -6.290 37.768 1.00 63.44 93 LYS A C 1
ATOM 749 O O . LYS A 1 93 ? 9.592 -6.684 37.876 1.00 63.44 93 LYS A O 1
ATOM 754 N N . SER A 1 94 ? 7.949 -5.270 38.466 1.00 64.00 94 SER A N 1
ATOM 755 C CA . SER A 1 94 ? 8.588 -4.849 39.711 1.00 64.00 94 SER A CA 1
ATOM 756 C C . SER A 1 94 ? 8.311 -5.950 40.730 1.00 64.00 94 SER A C 1
ATOM 758 O O . SER A 1 94 ? 7.150 -6.147 41.090 1.00 64.00 94 SER A O 1
ATOM 760 N N . CYS A 1 95 ? 9.335 -6.707 41.129 1.00 63.38 95 CYS A N 1
ATOM 761 C CA . CYS A 1 95 ? 9.280 -7.403 42.410 1.00 63.38 95 CYS A CA 1
ATOM 762 C C . CYS A 1 95 ? 9.330 -6.329 43.493 1.00 63.38 95 CYS A C 1
ATOM 764 O O . CYS A 1 95 ? 10.231 -5.491 43.488 1.00 63.38 95 CYS A O 1
ATOM 766 N N . SER A 1 96 ? 8.325 -6.334 44.355 1.00 64.94 96 SER A N 1
ATOM 767 C CA . SER A 1 96 ? 8.329 -5.608 45.615 1.00 64.94 96 SER A CA 1
ATOM 768 C C . SER A 1 96 ? 8.445 -6.679 46.691 1.00 64.94 96 SER A C 1
ATOM 770 O O . SER A 1 96 ? 7.461 -7.378 46.923 1.00 64.94 96 SER A O 1
ATOM 772 N N . ASP A 1 97 ? 9.639 -6.828 47.261 1.00 57.03 97 ASP A N 1
ATOM 773 C CA . ASP A 1 97 ? 9.864 -7.456 48.567 1.00 57.03 97 ASP A CA 1
ATOM 774 C C . ASP A 1 97 ? 10.274 -6.347 49.545 1.00 57.03 97 ASP A C 1
ATOM 776 O O . ASP A 1 97 ? 11.051 -5.456 49.115 1.00 57.03 97 ASP A O 1
#

Radius of gyration: 18.17 Å; chains: 1; bounding box: 29×33×67 Å

pLDDT: mean 82.24, std 11.2, range [56.62, 96.5]

Sequence (97 aa):
MKRRWVLLFTLFAGLLMLTGCVPGDGTNTVQNPAGFFWGIWHGWVAPISLIIGLFKDSIRIYETHNTGWWYDLGFYLAVISGFGSLSFRRKSKSCSD

Organism: NCBI:txid2081970